Protein AF-A0A4R3A194-F1 (afdb_monomer_lite)

Structure (mmCIF, N/CA/C/O backbone):
data_AF-A0A4R3A194-F1
#
_entry.id   AF-A0A4R3A194-F1
#
loop_
_atom_site.group_PDB
_atom_site.id
_atom_site.type_symbol
_atom_site.label_atom_id
_atom_site.label_alt_id
_atom_site.label_comp_id
_atom_site.label_asym_id
_atom_site.label_entity_id
_atom_site.label_seq_id
_atom_site.pdbx_PDB_ins_code
_atom_site.Cartn_x
_atom_site.Cartn_y
_atom_site.Cartn_z
_atom_site.occupancy
_atom_site.B_iso_or_equiv
_atom_site.auth_seq_id
_atom_site.auth_comp_id
_atom_site.auth_asym_id
_atom_site.auth_atom_id
_atom_site.pdbx_PDB_model_num
ATOM 1 N N . MET A 1 1 ? -9.918 -49.617 -25.015 1.00 52.97 1 MET A N 1
ATOM 2 C CA . MET A 1 1 ? -9.726 -48.957 -23.703 1.00 52.97 1 MET A CA 1
ATOM 3 C C . MET A 1 1 ? -11.042 -48.929 -22.915 1.00 52.97 1 MET A C 1
ATOM 5 O O . MET A 1 1 ? -11.678 -47.896 -22.795 1.00 52.97 1 MET A O 1
ATOM 9 N N . LYS A 1 2 ? -11.486 -50.095 -22.425 1.00 51.69 2 LYS A N 1
ATOM 10 C CA . LYS A 1 2 ? -12.758 -50.316 -21.700 1.00 51.69 2 LYS A CA 1
ATOM 11 C C . LYS A 1 2 ? -12.489 -51.007 -20.350 1.00 51.69 2 LYS A C 1
ATOM 13 O O . LYS A 1 2 ? -13.108 -52.011 -20.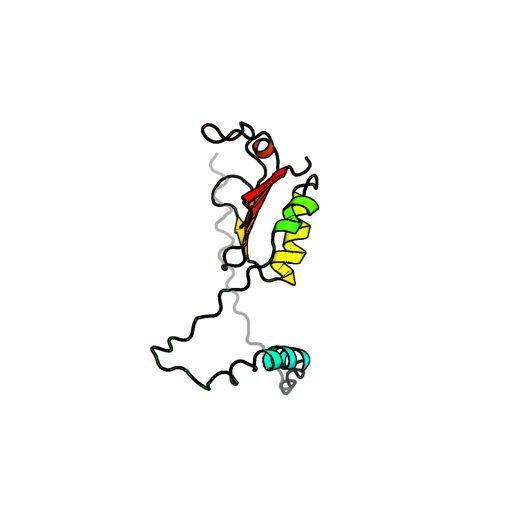031 1.00 51.69 2 LYS A O 1
ATOM 18 N N . PHE A 1 3 ? -11.501 -50.522 -19.595 1.00 46.91 3 PHE A N 1
ATOM 19 C CA . PHE A 1 3 ? -11.011 -51.223 -18.395 1.00 46.91 3 PHE A CA 1
ATOM 20 C C . PHE A 1 3 ? -10.661 -50.324 -17.197 1.00 46.91 3 PHE A C 1
ATOM 22 O O . PHE A 1 3 ? -10.047 -50.798 -16.252 1.00 46.91 3 PHE A O 1
ATOM 29 N N . LEU A 1 4 ? -11.093 -49.057 -17.175 1.00 52.41 4 LEU A N 1
ATOM 30 C CA . LEU A 1 4 ? -10.766 -48.130 -16.074 1.00 52.41 4 LEU A CA 1
ATOM 31 C C . LEU A 1 4 ? -11.973 -47.462 -15.397 1.00 52.41 4 LEU A C 1
ATOM 33 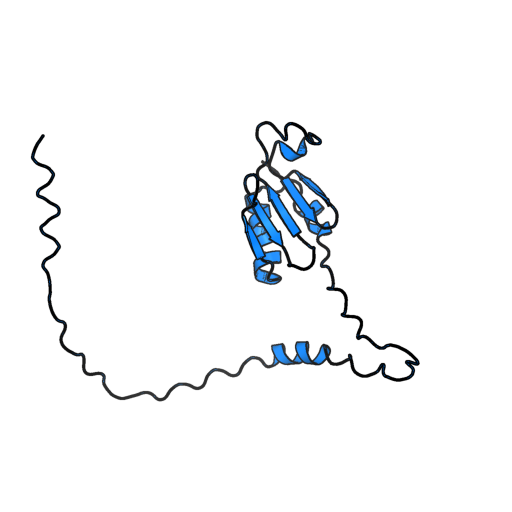O O . LEU A 1 4 ? -11.802 -46.546 -14.607 1.00 52.41 4 LEU A O 1
ATOM 37 N N . ILE A 1 5 ? -13.193 -47.945 -15.654 1.00 53.94 5 ILE A N 1
ATOM 38 C CA . ILE A 1 5 ? -14.423 -47.422 -15.019 1.00 53.94 5 ILE A CA 1
ATOM 39 C C . ILE A 1 5 ? -14.898 -48.319 -13.850 1.00 53.94 5 ILE A C 1
ATOM 41 O O . ILE A 1 5 ? -15.768 -47.940 -13.079 1.00 53.94 5 ILE A O 1
ATOM 45 N N . LYS A 1 6 ? -14.280 -49.489 -13.628 1.00 49.28 6 LYS A N 1
ATOM 46 C CA . LYS A 1 6 ? -14.716 -50.478 -12.616 1.00 49.28 6 LYS A CA 1
ATOM 47 C C . LYS A 1 6 ? -14.026 -50.385 -11.242 1.00 49.28 6 LYS A C 1
ATOM 49 O O . LYS A 1 6 ? -14.144 -51.320 -10.453 1.00 49.28 6 LYS A O 1
ATOM 54 N N . LEU A 1 7 ? -13.321 -49.290 -10.936 1.00 49.41 7 LEU A N 1
ATOM 55 C CA . LEU A 1 7 ? -12.626 -49.127 -9.645 1.00 49.41 7 LEU A CA 1
ATOM 56 C C . LEU A 1 7 ? -13.297 -48.133 -8.677 1.00 49.41 7 LEU A C 1
ATOM 58 O O . LEU A 1 7 ? -12.994 -48.169 -7.489 1.00 49.41 7 LEU A O 1
ATOM 62 N N . LEU A 1 8 ? -14.241 -47.296 -9.127 1.00 46.84 8 LEU A N 1
ATOM 63 C CA . LEU A 1 8 ? -14.859 -46.272 -8.265 1.00 46.84 8 LEU A CA 1
ATOM 64 C C . LEU A 1 8 ? -16.140 -46.710 -7.524 1.00 46.84 8 LEU A C 1
ATOM 66 O O . LEU A 1 8 ? -16.572 -46.018 -6.610 1.00 46.84 8 LEU A O 1
ATOM 70 N N . GLU A 1 9 ? -16.724 -47.873 -7.831 1.00 46.44 9 GLU A N 1
ATOM 71 C CA . GLU A 1 9 ? -17.991 -48.325 -7.213 1.00 46.44 9 GLU A CA 1
ATOM 72 C C . GLU A 1 9 ? -17.830 -49.180 -5.936 1.00 46.44 9 GLU A C 1
ATOM 74 O O . GLU A 1 9 ? -18.821 -49.627 -5.358 1.00 46.44 9 GLU A O 1
ATOM 79 N N . LYS A 1 10 ? -16.604 -49.415 -5.446 1.00 46.41 10 LYS A N 1
ATOM 80 C CA . LYS A 1 10 ? -16.350 -50.310 -4.294 1.00 46.41 10 LYS A CA 1
ATOM 81 C C . LYS A 1 10 ? -16.089 -49.632 -2.943 1.00 46.41 10 LYS A C 1
ATOM 83 O O . LYS A 1 10 ? -15.838 -50.339 -1.974 1.00 46.41 10 LYS A O 1
ATOM 88 N N . LEU A 1 11 ? -16.209 -48.307 -2.827 1.00 46.28 11 LEU A N 1
ATOM 89 C CA . LEU A 1 11 ? -15.966 -47.588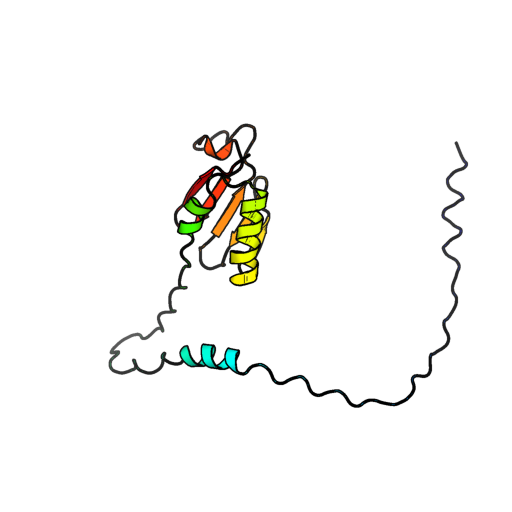 -1.558 1.00 46.28 11 LEU A CA 1
ATOM 90 C C . LEU A 1 11 ? -17.206 -46.891 -0.966 1.00 46.28 11 LEU A C 1
ATOM 92 O O . LEU A 1 11 ? -17.090 -46.099 -0.040 1.00 46.28 11 LEU A O 1
ATOM 96 N N . LEU A 1 12 ? -18.406 -47.230 -1.450 1.00 50.12 12 LEU A N 1
ATOM 97 C CA . LEU A 1 12 ? -19.692 -46.700 -0.963 1.00 50.12 12 LEU A CA 1
ATOM 98 C C . LEU A 1 12 ? -20.471 -47.675 -0.057 1.00 50.12 12 LEU A C 1
ATOM 100 O O . LEU A 1 12 ? -21.664 -47.495 0.174 1.00 50.12 12 LEU A O 1
ATOM 104 N N . LYS A 1 13 ? -19.821 -48.714 0.484 1.00 51.16 13 LYS A N 1
ATOM 105 C CA . LYS A 1 13 ? -20.459 -49.683 1.392 1.00 51.16 13 LYS A CA 1
ATOM 106 C C . LYS A 1 13 ? -19.570 -50.020 2.587 1.00 51.16 13 LYS A C 1
ATOM 108 O O . LYS A 1 13 ? -18.984 -51.093 2.656 1.00 51.16 13 LYS A O 1
ATOM 113 N N . SER A 1 14 ? -19.523 -49.113 3.555 1.00 41.38 14 SER A N 1
ATOM 114 C CA . SER A 1 14 ? -19.157 -49.444 4.937 1.00 41.38 14 SER A CA 1
ATOM 115 C C . SER A 1 14 ? -19.967 -48.582 5.902 1.00 41.38 14 SER A C 1
ATOM 117 O O . SER A 1 14 ? -19.472 -47.647 6.530 1.00 41.38 14 SER A O 1
ATOM 119 N N . SER A 1 15 ? -21.257 -48.899 5.984 1.00 43.50 15 SER A N 1
ATOM 120 C CA . SER A 1 15 ? -22.090 -48.584 7.137 1.00 43.50 15 SER A CA 1
ATOM 121 C C . SER A 1 15 ? -21.639 -49.465 8.302 1.00 43.50 15 SER A C 1
ATOM 123 O O . SER A 1 15 ? -21.891 -50.665 8.303 1.00 43.50 15 SER A O 1
ATOM 125 N N . THR A 1 16 ? -20.991 -48.877 9.303 1.00 48.97 16 THR A N 1
ATOM 126 C CA . THR A 1 16 ? -20.842 -49.495 10.627 1.00 48.97 16 THR A CA 1
ATOM 127 C C . THR A 1 16 ? -21.232 -48.475 11.680 1.00 48.97 16 THR A C 1
ATOM 129 O O . THR A 1 16 ? -20.535 -47.484 11.905 1.00 48.97 16 THR A O 1
ATOM 132 N N . ALA A 1 17 ? -22.394 -48.725 12.281 1.00 43.62 17 ALA A N 1
ATOM 133 C CA . ALA A 1 17 ? -22.911 -48.032 13.444 1.00 43.62 17 ALA A CA 1
ATOM 134 C C . ALA A 1 17 ? -21.880 -48.066 14.583 1.00 43.62 17 ALA A C 1
ATOM 136 O O . ALA A 1 17 ? -21.335 -49.122 14.907 1.00 43.62 17 ALA A O 1
ATOM 137 N N . ARG A 1 18 ? -21.609 -46.906 15.187 1.00 46.00 18 ARG A N 1
ATOM 138 C CA . ARG A 1 18 ? -20.793 -46.804 16.402 1.00 46.00 18 ARG A CA 1
ATOM 139 C C . ARG A 1 18 ? -21.703 -46.944 17.630 1.00 46.00 18 ARG A C 1
ATOM 141 O O . ARG A 1 18 ? -22.747 -46.292 17.659 1.00 46.00 18 ARG A O 1
ATOM 148 N N . PRO A 1 19 ? -21.337 -47.756 18.636 1.00 48.84 19 PRO A N 1
ATOM 149 C CA . PRO A 1 19 ? -22.088 -47.843 19.884 1.00 48.84 19 PRO A CA 1
ATOM 150 C C . PRO A 1 19 ? -21.954 -46.552 20.718 1.00 48.84 19 PRO A C 1
ATOM 152 O O . PRO A 1 19 ? -20.963 -45.828 20.576 1.00 48.84 19 PRO A O 1
ATOM 155 N N . PRO A 1 20 ? -22.927 -46.250 21.600 1.00 45.41 20 PRO A N 1
ATOM 156 C CA . PRO A 1 20 ? -22.902 -45.052 22.432 1.00 45.41 20 PRO A CA 1
ATOM 157 C C . PRO A 1 20 ? -21.837 -45.157 23.533 1.00 45.41 20 PRO A C 1
ATOM 159 O O . PRO A 1 20 ? -21.832 -46.090 24.337 1.00 45.41 20 PRO A O 1
ATOM 162 N N . VAL A 1 21 ? -20.946 -44.166 23.593 1.00 45.62 21 VAL A N 1
ATOM 163 C CA . VAL A 1 21 ? -19.963 -44.009 24.672 1.00 45.62 21 VAL A CA 1
ATOM 164 C C . VAL A 1 21 ? -20.666 -43.421 25.899 1.00 45.62 21 VAL A C 1
ATOM 166 O O . VAL A 1 21 ? -21.169 -42.301 25.855 1.00 45.62 21 VAL A O 1
ATOM 169 N N . LYS A 1 22 ? -20.689 -44.174 27.004 1.00 40.28 22 LYS A N 1
ATOM 170 C CA . LYS A 1 22 ? -21.056 -43.671 28.336 1.00 40.28 22 LYS A CA 1
ATOM 171 C C . LYS A 1 22 ? -19.946 -42.741 28.840 1.00 40.28 22 LYS A C 1
ATOM 173 O O . LYS A 1 22 ? -18.823 -43.191 29.046 1.00 40.28 22 LYS A O 1
ATOM 178 N N . THR A 1 23 ? -20.250 -41.465 29.056 1.00 48.69 23 THR A N 1
ATOM 179 C CA . THR A 1 23 ? -19.342 -40.504 29.701 1.00 48.69 23 THR A CA 1
ATOM 180 C C . THR A 1 23 ? -19.435 -40.594 31.233 1.00 48.69 23 THR A C 1
ATOM 182 O O . THR A 1 23 ? -20.551 -40.607 31.757 1.00 48.69 23 THR A O 1
ATOM 185 N N . PRO A 1 24 ? -18.308 -40.631 31.967 1.00 50.38 24 PRO A N 1
ATOM 186 C CA . PRO A 1 24 ? -18.288 -40.546 33.430 1.00 50.38 24 PRO A CA 1
ATOM 187 C C . PRO A 1 24 ? -18.621 -39.123 33.933 1.00 50.38 24 PRO A C 1
ATOM 189 O O . PRO A 1 24 ? -18.400 -38.151 33.204 1.00 50.38 24 PRO A O 1
ATOM 192 N N . PRO A 1 25 ? -19.133 -38.965 35.171 1.00 49.59 25 PRO A N 1
ATOM 193 C CA . PRO A 1 25 ? -19.452 -37.662 35.739 1.00 49.59 25 PRO A CA 1
ATOM 194 C C . PRO A 1 25 ? -18.198 -37.018 36.347 1.00 49.59 25 PRO A C 1
ATOM 196 O O . PRO A 1 25 ? -17.497 -37.648 37.135 1.00 49.59 25 PRO A O 1
ATOM 199 N N . GLY A 1 26 ? -17.944 -35.743 36.038 1.00 38.28 26 GLY A N 1
ATOM 200 C CA . GLY A 1 26 ? -17.069 -34.914 36.874 1.00 38.28 26 GLY A CA 1
ATOM 201 C C . GLY A 1 26 ? -16.159 -33.928 36.146 1.00 38.28 26 GLY A C 1
ATOM 202 O O . GLY A 1 26 ? -15.038 -34.264 35.780 1.00 38.28 26 GLY A O 1
ATOM 203 N N . LYS A 1 27 ? -16.599 -32.668 36.068 1.00 43.88 27 LYS A N 1
ATOM 204 C CA . LYS A 1 27 ? -15.889 -31.503 36.634 1.00 43.88 27 LYS A CA 1
ATOM 205 C C . LYS A 1 27 ? -16.768 -30.250 36.483 1.00 43.88 27 LYS A C 1
ATOM 207 O O . LYS A 1 27 ? -17.307 -30.039 35.398 1.00 43.88 27 LYS A O 1
ATOM 212 N N . PRO A 1 28 ? -16.944 -29.428 37.533 1.00 52.88 28 PRO A N 1
ATOM 213 C CA . PRO A 1 28 ? -17.645 -28.155 37.405 1.00 52.88 28 PRO A CA 1
ATOM 214 C C . PRO A 1 28 ? -16.859 -27.203 36.485 1.00 52.88 28 PRO A C 1
ATOM 216 O O . PRO A 1 28 ? -15.627 -27.287 36.434 1.00 52.88 28 PRO A O 1
ATOM 219 N N . PRO A 1 29 ? -17.539 -26.309 35.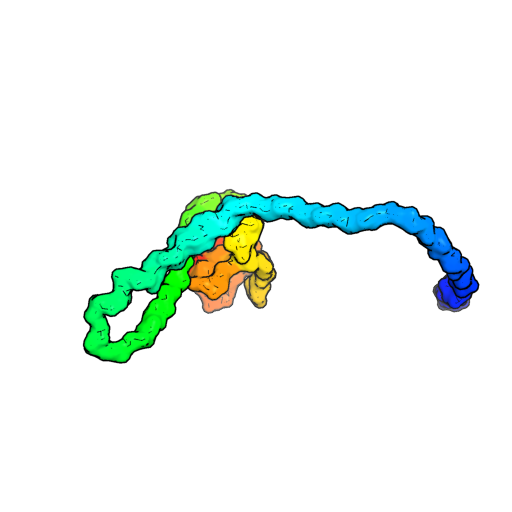746 1.00 46.28 29 PRO A N 1
ATOM 220 C CA . PRO A 1 29 ? -16.876 -25.379 34.845 1.00 46.28 29 PRO A CA 1
ATOM 221 C C . PRO A 1 29 ? -15.979 -24.421 35.636 1.00 46.28 29 PRO A C 1
ATOM 223 O O . PRO A 1 29 ? -16.419 -23.756 36.574 1.00 46.28 29 PRO A O 1
ATOM 226 N N . ALA A 1 30 ? -14.707 -24.367 35.239 1.00 46.78 30 ALA A N 1
ATOM 227 C CA . ALA A 1 30 ? -13.765 -23.359 35.690 1.00 46.78 30 ALA A CA 1
ATOM 228 C C . ALA A 1 30 ? -14.309 -21.966 35.344 1.00 46.78 30 ALA A C 1
ATOM 230 O O . ALA A 1 30 ? -14.726 -21.711 34.213 1.00 46.78 30 ALA A O 1
ATOM 231 N N . GLN A 1 31 ? -14.314 -21.079 36.338 1.00 55.31 31 GLN A N 1
ATOM 232 C CA . GLN A 1 31 ? -14.637 -19.669 36.158 1.00 55.31 31 GLN A CA 1
ATOM 233 C C . GLN A 1 31 ? -13.719 -19.062 35.080 1.00 55.31 31 GLN A C 1
ATOM 235 O O . GLN A 1 31 ? -12.526 -19.383 35.051 1.00 55.31 31 GLN A O 1
ATOM 240 N N . PRO A 1 32 ? -14.234 -18.197 34.190 1.00 51.31 32 PRO A N 1
ATOM 241 C CA . PRO A 1 32 ? -13.391 -17.502 33.229 1.00 51.31 32 PRO A CA 1
ATOM 242 C C . PRO A 1 32 ? -12.385 -16.611 33.977 1.00 51.31 32 PRO A C 1
ATOM 244 O O . PRO A 1 32 ? -12.767 -15.949 34.947 1.00 51.31 32 PRO A O 1
ATOM 247 N N . PRO A 1 33 ? -11.108 -16.569 33.554 1.00 47.16 33 PRO A N 1
ATOM 248 C CA . PRO A 1 33 ? -10.121 -15.700 34.175 1.00 47.16 33 PRO A CA 1
ATOM 249 C C . PRO A 1 33 ? -10.569 -14.241 34.052 1.00 47.16 33 PRO A C 1
ATOM 251 O O . PRO A 1 33 ? -11.016 -13.794 32.991 1.00 47.16 33 PRO A O 1
ATOM 254 N N . ALA A 1 34 ? -10.464 -13.514 35.164 1.00 52.94 34 ALA A N 1
ATOM 255 C CA . ALA A 1 34 ? -10.758 -12.094 35.244 1.00 52.94 34 ALA A CA 1
ATOM 256 C C . ALA A 1 34 ? -10.021 -11.343 34.124 1.00 52.94 34 ALA A C 1
ATOM 258 O O . ALA A 1 34 ? -8.795 -11.397 34.017 1.00 52.94 34 ALA A O 1
ATOM 259 N N . LYS A 1 35 ? -10.790 -10.654 33.272 1.00 52.31 35 LYS A N 1
ATOM 260 C CA . LYS A 1 35 ? -10.269 -9.734 32.254 1.00 52.31 35 LYS A CA 1
ATOM 261 C C . LYS A 1 35 ? -9.258 -8.770 32.897 1.00 52.31 35 LYS A C 1
ATOM 263 O O . LYS A 1 35 ? -9.577 -8.198 33.942 1.00 52.31 35 LYS A O 1
ATOM 268 N N . PRO A 1 36 ? -8.097 -8.507 32.269 1.00 43.12 36 PRO A N 1
ATOM 269 C CA . PRO A 1 36 ? -7.198 -7.453 32.721 1.00 43.12 36 PRO A CA 1
ATOM 270 C C . PRO A 1 36 ? -7.935 -6.107 32.698 1.00 43.12 36 PRO A C 1
ATOM 272 O O . PRO A 1 36 ? -8.358 -5.633 31.642 1.00 43.12 36 PRO A O 1
ATOM 275 N N . GLN A 1 37 ? -8.079 -5.479 33.867 1.00 52.16 37 GLN A N 1
ATOM 276 C CA . GLN A 1 37 ? -8.763 -4.191 34.078 1.00 52.16 37 GLN A CA 1
ATOM 277 C C . GLN A 1 37 ? -8.145 -3.012 33.294 1.00 52.16 37 GLN A C 1
ATOM 279 O O . GLN A 1 37 ? -8.701 -1.916 33.269 1.00 52.16 37 GLN A O 1
ATOM 284 N N . GLN A 1 38 ? -7.028 -3.224 32.593 1.00 52.78 38 GLN A N 1
ATOM 285 C CA . GLN A 1 38 ? -6.334 -2.195 31.818 1.00 52.78 38 GLN A CA 1
ATOM 286 C C . GLN A 1 38 ? -7.058 -1.788 30.523 1.00 52.78 38 GLN A C 1
ATOM 288 O O . GLN A 1 38 ? -6.837 -0.683 30.032 1.00 52.78 38 GLN A O 1
ATOM 293 N N . ALA A 1 39 ? -7.956 -2.622 29.982 1.00 45.03 39 ALA A N 1
ATOM 294 C CA . ALA A 1 39 ? -8.754 -2.244 28.809 1.00 45.03 39 ALA A CA 1
ATOM 295 C C . ALA A 1 39 ? -9.896 -1.264 29.149 1.00 45.03 39 ALA A C 1
ATOM 297 O O . ALA A 1 39 ? -10.323 -0.504 28.282 1.00 45.03 39 ALA A O 1
ATOM 298 N N . GLN A 1 40 ? -10.361 -1.243 30.404 1.00 44.19 40 GLN A N 1
ATOM 299 C CA . GLN A 1 40 ? -11.470 -0.382 30.827 1.00 44.19 40 GLN A CA 1
ATOM 300 C C . GLN A 1 40 ? -11.004 1.065 31.062 1.00 44.19 40 GLN A C 1
ATOM 302 O O . GLN A 1 40 ? -11.649 2.005 30.610 1.00 44.19 40 GLN A O 1
ATOM 307 N N . GLN A 1 41 ? -9.805 1.253 31.624 1.00 46.47 41 GLN A N 1
ATOM 308 C CA . GLN A 1 41 ? -9.275 2.587 31.941 1.00 46.47 41 GLN A CA 1
ATOM 309 C C . GLN A 1 41 ? -8.965 3.450 30.700 1.00 46.47 41 GLN A C 1
ATOM 311 O O . GLN A 1 41 ? -8.921 4.676 30.797 1.00 46.47 41 GLN A O 1
ATOM 316 N N . LYS A 1 42 ? -8.783 2.844 29.514 1.00 44.94 42 LYS A N 1
ATOM 317 C CA . LYS A 1 42 ? -8.673 3.594 28.246 1.00 44.94 42 LYS A CA 1
ATOM 318 C C . LYS A 1 42 ? -10.026 3.982 27.643 1.00 44.94 42 LYS A C 1
ATOM 320 O O . LYS A 1 42 ? -10.061 4.926 26.858 1.00 44.94 42 LYS A O 1
ATOM 325 N N . ALA A 1 43 ? -11.115 3.305 28.009 1.00 44.50 43 ALA A N 1
ATOM 326 C CA . ALA A 1 43 ? -12.467 3.730 27.644 1.00 44.50 43 ALA A CA 1
ATOM 327 C C . ALA A 1 43 ? -12.940 4.890 28.536 1.00 44.50 43 ALA A C 1
ATOM 329 O O . ALA A 1 43 ? -13.579 5.818 28.047 1.00 44.50 43 ALA A O 1
ATOM 330 N N . ASP A 1 44 ? -12.537 4.911 29.809 1.00 44.78 44 ASP A N 1
ATOM 331 C CA . ASP A 1 44 ? -12.948 5.963 30.751 1.00 44.78 44 ASP A CA 1
ATOM 332 C C . ASP A 1 44 ? -12.305 7.335 30.445 1.00 44.78 44 ASP A C 1
ATOM 334 O O . ASP A 1 44 ? -12.873 8.377 30.768 1.00 44.78 44 ASP A O 1
ATOM 338 N N . GLN A 1 45 ? -11.182 7.379 29.713 1.00 48.31 45 GLN A N 1
ATOM 339 C CA . GLN A 1 45 ? -10.633 8.639 29.177 1.00 48.31 45 GLN A CA 1
ATOM 340 C C . GLN A 1 45 ? -11.412 9.196 27.967 1.00 48.31 45 GLN A C 1
ATOM 342 O O . GLN A 1 45 ? -11.163 10.327 27.553 1.00 48.31 45 GLN A O 1
ATOM 347 N N . GLN A 1 46 ? -12.390 8.464 27.416 1.00 46.66 46 GLN A N 1
ATOM 348 C CA . GLN A 1 46 ? -13.352 9.014 26.445 1.00 46.66 46 GLN A CA 1
ATOM 349 C C . GLN A 1 46 ? -14.551 9.715 27.114 1.00 46.66 46 GLN A C 1
ATOM 351 O O . GLN A 1 46 ? -15.460 10.176 26.424 1.00 46.66 46 GLN A O 1
ATOM 356 N N . GLY A 1 47 ? -14.543 9.859 28.442 1.00 43.78 47 GLY A N 1
ATOM 357 C CA . GLY A 1 47 ? -15.618 10.460 29.231 1.00 43.78 47 GLY A CA 1
ATOM 358 C C . GLY A 1 47 ? -15.589 11.983 29.398 1.00 43.78 47 GLY A C 1
ATOM 359 O O . GLY A 1 47 ? -16.234 12.473 30.312 1.00 43.78 47 GLY A O 1
ATOM 360 N N . ASN A 1 48 ? -14.894 12.759 28.559 1.00 43.84 48 ASN A N 1
ATOM 361 C CA . ASN A 1 48 ? -14.899 14.235 28.649 1.00 43.84 48 ASN A CA 1
ATOM 362 C C . ASN A 1 48 ? -15.802 14.923 27.606 1.00 43.84 48 ASN A C 1
ATOM 364 O O . ASN A 1 48 ? -15.552 16.048 27.185 1.00 43.84 48 ASN A O 1
ATOM 368 N N . ALA A 1 49 ? -16.895 14.273 27.200 1.00 48.00 49 ALA A N 1
ATOM 369 C CA . ALA A 1 49 ? -17.916 14.868 26.328 1.00 48.00 49 ALA A CA 1
ATOM 370 C C . ALA A 1 49 ? -19.060 15.571 27.097 1.00 48.00 49 ALA A C 1
ATOM 372 O O . ALA A 1 49 ? -20.132 15.785 26.535 1.00 48.00 49 ALA A O 1
ATOM 373 N N . SER A 1 50 ? -18.866 15.910 28.380 1.00 51.41 50 SER A N 1
ATOM 374 C CA . SER A 1 50 ? -19.951 16.396 29.252 1.00 51.41 50 SER A CA 1
ATOM 375 C C . SER A 1 50 ? -19.825 17.844 29.746 1.00 51.41 50 SER A C 1
ATOM 377 O O . SER A 1 50 ? -20.777 18.326 30.351 1.00 51.41 50 SER A O 1
ATOM 379 N N . GLN A 1 51 ? -18.729 18.570 29.504 1.00 49.25 51 GLN A N 1
ATOM 380 C CA . GLN A 1 51 ? -18.541 19.912 30.095 1.00 49.25 51 GLN A CA 1
ATOM 381 C C . GLN A 1 51 ? -18.588 21.079 29.103 1.00 49.25 51 GLN A C 1
ATOM 383 O O . GLN A 1 51 ? -17.990 22.123 29.327 1.00 49.25 51 GLN A O 1
ATOM 388 N N . GLN A 1 52 ? -19.347 20.948 28.018 1.00 49.00 52 GLN A N 1
ATOM 389 C CA . GLN A 1 52 ? -19.637 22.101 27.165 1.00 49.00 52 GLN A CA 1
ATOM 390 C C . GLN A 1 52 ? -21.134 22.164 26.870 1.00 49.00 52 GLN A C 1
ATOM 392 O O . GLN A 1 52 ? -21.591 21.930 25.753 1.00 49.00 52 GLN A O 1
ATOM 397 N N . ARG A 1 53 ? -21.914 22.412 27.926 1.00 50.78 53 ARG A N 1
ATOM 398 C CA . ARG A 1 53 ? -23.356 22.681 27.849 1.00 50.78 53 ARG A CA 1
ATOM 399 C C . ARG A 1 53 ? -23.730 24.051 28.408 1.00 50.78 53 ARG A C 1
ATOM 401 O O . ARG A 1 53 ? -24.866 24.235 28.803 1.00 50.78 53 ARG A O 1
ATOM 408 N N . ASP A 1 54 ? -22.833 25.024 28.358 1.00 52.47 54 ASP A N 1
ATOM 409 C CA . ASP A 1 54 ? -23.183 26.387 28.746 1.00 52.47 54 ASP A CA 1
ATOM 410 C C . ASP A 1 54 ? -23.060 27.293 27.518 1.00 52.47 54 ASP A C 1
ATOM 412 O O . ASP A 1 54 ? -21.975 27.488 26.977 1.00 52.47 54 ASP A O 1
ATOM 416 N N . ASN A 1 55 ? -24.207 27.806 27.064 1.00 54.41 55 ASN A N 1
ATOM 417 C CA . ASN A 1 55 ? -24.430 28.717 25.931 1.00 54.41 55 ASN A CA 1
ATOM 418 C C . ASN A 1 55 ? -24.466 28.119 24.519 1.00 54.41 55 ASN A C 1
ATOM 420 O O . ASN A 1 55 ? -23.571 28.323 23.700 1.00 54.41 55 ASN A O 1
ATOM 424 N N . CYS A 1 56 ? -25.601 27.519 24.159 1.00 51.78 56 CYS A N 1
ATOM 425 C CA . CYS A 1 56 ? -26.023 27.477 22.760 1.00 51.78 56 CYS A CA 1
ATOM 426 C C . CYS A 1 56 ? -27.427 28.073 22.602 1.00 51.78 56 CYS A C 1
ATOM 428 O O . CYS A 1 56 ? -28.422 27.462 22.977 1.00 51.78 56 CYS A O 1
ATOM 430 N N . ASN A 1 57 ? -27.490 29.268 22.013 1.00 52.34 57 ASN A N 1
ATOM 431 C CA . ASN A 1 57 ? -28.711 29.911 21.536 1.00 52.34 57 ASN A CA 1
ATOM 432 C C . ASN A 1 57 ? -28.873 29.566 20.037 1.00 52.34 57 ASN A C 1
ATOM 434 O O . ASN A 1 57 ? -28.428 30.323 19.176 1.00 52.34 57 ASN A O 1
ATOM 438 N N . GLY A 1 58 ? -29.368 28.362 19.712 1.00 66.69 58 GLY A N 1
ATOM 439 C CA . GLY A 1 58 ? -29.538 27.892 18.324 1.00 66.69 58 GLY A CA 1
ATOM 440 C C . GLY A 1 58 ? -29.557 26.364 18.134 1.00 66.69 58 GLY A C 1
ATOM 441 O O . GLY A 1 58 ? -29.472 25.607 19.095 1.00 66.69 58 GLY A O 1
ATOM 442 N N . ASN A 1 59 ? -29.678 25.909 16.876 1.00 58.47 59 ASN A N 1
ATOM 443 C CA . ASN A 1 59 ? -29.868 24.502 16.478 1.00 58.47 59 ASN A CA 1
ATOM 444 C C . ASN A 1 59 ? -28.643 23.611 16.802 1.00 58.47 59 ASN A C 1
ATOM 446 O O . ASN A 1 59 ? -27.720 23.462 15.997 1.00 58.47 59 ASN A O 1
ATOM 450 N N . CYS A 1 60 ? -28.637 23.013 17.995 1.00 57.81 60 CYS A N 1
ATOM 451 C CA . CYS A 1 60 ? -27.602 22.107 18.496 1.00 57.81 60 CYS A CA 1
ATOM 452 C C . CYS A 1 60 ? -27.720 20.695 17.910 1.00 57.81 60 CYS A C 1
ATOM 454 O O . CYS A 1 60 ? -27.972 19.729 18.631 1.00 57.81 60 CYS A O 1
ATOM 456 N N . ALA A 1 61 ? -27.486 20.538 16.609 1.00 64.62 61 ALA A N 1
ATOM 457 C CA . ALA A 1 61 ? -27.135 19.219 16.102 1.00 64.62 61 ALA A CA 1
ATOM 458 C C . ALA A 1 61 ? -25.735 18.857 16.644 1.00 64.62 61 ALA A C 1
ATOM 460 O O . ALA A 1 61 ? -24.792 19.627 16.422 1.00 64.62 61 ALA A O 1
ATOM 461 N N . PRO A 1 62 ? -25.552 17.721 17.346 1.00 60.22 62 PRO A N 1
ATOM 462 C CA . PRO A 1 62 ? -24.227 17.287 17.764 1.00 60.22 62 PRO A CA 1
ATOM 463 C C . PRO A 1 62 ? -23.361 17.120 16.513 1.00 60.22 62 PRO A C 1
ATOM 465 O O . PRO A 1 62 ? -23.609 16.250 15.673 1.00 60.22 62 PRO A O 1
ATOM 468 N N . LYS A 1 63 ? -22.351 17.984 16.357 1.00 60.25 63 LYS A N 1
ATOM 469 C CA . LYS A 1 63 ? -21.348 17.845 15.299 1.00 60.25 63 LYS A CA 1
ATOM 470 C C . LYS A 1 63 ? -20.650 16.511 15.537 1.00 60.25 63 LYS A C 1
ATOM 472 O O . LYS A 1 63 ? -19.855 16.400 16.466 1.00 60.25 63 LYS A O 1
ATOM 477 N N . LYS A 1 64 ? -20.967 15.493 14.726 1.00 57.34 64 LYS A N 1
ATOM 478 C CA . LYS A 1 64 ? -20.260 14.207 14.771 1.00 57.34 64 LYS A CA 1
ATOM 479 C C . LYS A 1 64 ? -18.758 14.508 14.693 1.00 57.34 64 LYS A C 1
ATOM 481 O O . LYS A 1 64 ? -18.352 15.187 13.741 1.00 57.34 64 LYS A O 1
ATOM 486 N N . PRO A 1 65 ? -17.941 14.068 15.665 1.00 56.66 65 PRO A N 1
ATOM 487 C CA . PRO A 1 65 ? -16.505 14.265 15.583 1.00 56.66 65 PRO A CA 1
ATOM 488 C C . PRO A 1 65 ? -16.020 13.650 14.269 1.00 56.66 65 PRO A C 1
ATOM 490 O O . PRO A 1 65 ? -16.325 12.496 13.959 1.00 56.66 65 PRO A O 1
ATOM 493 N N . LYS A 1 66 ? -15.328 14.452 13.451 1.00 57.56 66 LYS A N 1
ATOM 494 C CA . LYS A 1 66 ? -14.724 13.959 12.210 1.00 57.56 66 LYS A CA 1
ATOM 495 C C . LYS A 1 66 ? -13.794 12.798 12.585 1.00 57.56 66 LYS A C 1
ATOM 497 O O . LYS A 1 66 ? -13.034 12.955 13.543 1.00 57.56 66 LYS A O 1
ATOM 502 N N . PRO A 1 67 ? -13.831 11.658 11.872 1.00 55.75 67 PRO A N 1
ATOM 503 C CA . PRO A 1 67 ? -12.911 10.561 12.137 1.00 55.75 67 PRO A CA 1
ATOM 504 C C . PRO A 1 67 ? -11.477 11.098 12.127 1.00 55.75 67 PRO A C 1
ATOM 506 O O . PRO A 1 67 ? -11.076 11.747 11.159 1.00 55.75 67 PRO A O 1
ATOM 509 N N . GLN A 1 68 ? -10.723 10.873 13.206 1.00 57.50 68 GLN A N 1
ATOM 510 C CA . GLN A 1 68 ? -9.301 11.201 13.227 1.00 57.50 68 GLN A CA 1
ATOM 511 C C . GLN A 1 68 ? -8.620 10.354 12.146 1.00 57.50 68 GLN A C 1
ATOM 513 O O . GLN A 1 68 ? -8.569 9.128 12.250 1.00 57.50 68 GLN A O 1
ATOM 518 N N . LYS A 1 69 ? -8.180 11.007 11.066 1.00 63.69 69 LYS A N 1
ATOM 519 C CA . LYS A 1 69 ? -7.436 10.364 9.981 1.00 63.69 69 LYS A CA 1
ATOM 520 C C . LYS A 1 69 ? -6.050 10.020 10.508 1.00 63.69 69 LYS A C 1
ATOM 522 O O . LYS A 1 69 ? -5.364 10.901 11.023 1.00 63.69 69 LYS A O 1
ATOM 527 N N . ARG A 1 70 ? -5.646 8.755 10.394 1.00 69.56 70 ARG A N 1
ATOM 528 C CA . ARG A 1 70 ? -4.268 8.356 10.698 1.00 69.56 70 ARG A CA 1
ATOM 529 C C . ARG A 1 70 ? -3.351 8.929 9.620 1.00 69.56 70 ARG A C 1
ATOM 531 O O . ARG A 1 70 ? -3.725 8.928 8.447 1.00 69.56 70 ARG A O 1
ATOM 538 N N . ASP A 1 71 ? -2.176 9.413 10.009 1.00 78.38 71 ASP A N 1
ATOM 539 C CA . ASP A 1 71 ? -1.191 9.865 9.031 1.00 78.38 71 ASP A CA 1
ATOM 540 C C . ASP A 1 71 ? -0.583 8.653 8.319 1.00 78.38 71 ASP A C 1
ATOM 542 O O . ASP A 1 71 ? 0.125 7.843 8.915 1.00 78.38 71 ASP A O 1
ATOM 546 N N . THR A 1 72 ? -0.915 8.497 7.041 1.00 82.88 72 THR A N 1
ATOM 547 C CA . THR A 1 72 ? -0.388 7.427 6.192 1.00 82.88 72 THR A CA 1
ATOM 548 C C . THR A 1 72 ? 0.872 7.850 5.447 1.00 82.88 72 THR A C 1
ATOM 550 O O . THR A 1 72 ? 1.539 6.998 4.864 1.00 82.88 72 THR A O 1
ATOM 553 N N . LYS A 1 73 ? 1.199 9.149 5.435 1.00 83.81 73 LYS A N 1
ATOM 554 C CA . LYS A 1 73 ? 2.319 9.712 4.675 1.00 83.81 73 LYS A CA 1
ATOM 555 C C . LYS A 1 73 ? 3.670 9.048 4.987 1.00 83.81 73 LYS A C 1
ATOM 557 O O . LYS A 1 73 ? 4.389 8.769 4.029 1.00 83.81 73 LYS A O 1
ATOM 562 N N . PRO A 1 74 ? 4.002 8.689 6.247 1.00 91.62 74 PRO A N 1
ATOM 563 C CA . PRO A 1 74 ? 5.288 8.063 6.560 1.00 91.62 74 PRO A CA 1
ATOM 564 C C . PRO A 1 74 ? 5.548 6.749 5.812 1.00 91.62 74 PRO A C 1
ATOM 566 O O . PRO A 1 74 ? 6.702 6.387 5.594 1.00 91.62 74 PRO A O 1
ATOM 569 N N . TYR A 1 75 ? 4.500 6.034 5.388 1.00 92.19 75 TYR A N 1
ATOM 570 C CA . TYR A 1 75 ? 4.662 4.776 4.659 1.00 92.19 75 TYR A CA 1
ATOM 571 C C . TYR A 1 75 ? 5.226 4.968 3.251 1.00 92.19 75 TYR A C 1
ATOM 573 O O . TYR A 1 75 ? 5.874 4.055 2.750 1.00 92.19 75 TYR A O 1
ATOM 581 N N . ALA A 1 76 ? 5.037 6.132 2.621 1.00 91.56 76 ALA A N 1
ATOM 582 C CA . ALA A 1 76 ? 5.630 6.395 1.313 1.00 91.56 76 ALA A CA 1
ATOM 583 C C . ALA A 1 76 ? 7.163 6.370 1.409 1.00 91.56 76 ALA A C 1
ATOM 585 O O . ALA A 1 76 ? 7.820 5.619 0.699 1.00 91.56 76 ALA A O 1
ATOM 586 N N . ASP A 1 77 ? 7.746 7.120 2.339 1.00 93.12 77 ASP A N 1
ATOM 587 C CA . ASP A 1 77 ? 9.205 7.183 2.454 1.00 93.12 77 ASP A CA 1
ATOM 588 C C . ASP A 1 77 ? 9.791 5.895 3.031 1.00 93.12 77 ASP A C 1
ATOM 590 O O . ASP A 1 77 ? 10.819 5.412 2.561 1.00 93.12 77 ASP A O 1
ATOM 594 N N . ARG A 1 78 ? 9.107 5.284 4.004 1.00 94.06 78 ARG A N 1
ATOM 595 C CA . ARG A 1 78 ? 9.620 4.092 4.687 1.00 94.06 78 ARG A CA 1
ATOM 596 C C . ARG A 1 78 ? 9.610 2.834 3.825 1.00 94.06 78 ARG A C 1
ATOM 598 O O . ARG A 1 78 ? 10.401 1.930 4.083 1.00 94.06 78 ARG A O 1
ATOM 605 N N . LEU A 1 79 ? 8.695 2.743 2.860 1.00 95.88 79 LEU A N 1
ATOM 606 C CA . LEU A 1 79 ? 8.568 1.575 1.985 1.00 95.88 79 LEU A CA 1
ATOM 607 C C . LEU A 1 79 ? 9.325 1.725 0.668 1.00 95.88 79 LEU A C 1
ATOM 609 O O . LEU A 1 79 ? 9.532 0.731 -0.021 1.00 95.88 79 LEU A O 1
ATOM 613 N N . ARG A 1 80 ? 9.761 2.938 0.319 1.00 94.75 80 ARG A N 1
ATOM 614 C CA . ARG A 1 80 ? 10.500 3.195 -0.917 1.00 94.75 80 ARG A CA 1
ATOM 615 C C . ARG A 1 80 ? 11.709 2.264 -1.036 1.00 94.75 80 ARG A C 1
ATOM 617 O O . ARG A 1 80 ? 12.532 2.189 -0.128 1.00 94.75 80 ARG A O 1
ATOM 624 N N . GLY A 1 81 ? 11.812 1.578 -2.173 1.00 94.19 81 GLY A N 1
ATOM 625 C CA . GLY A 1 81 ? 12.928 0.678 -2.479 1.00 94.19 81 GLY A CA 1
ATOM 626 C C . GLY A 1 81 ? 12.960 -0.634 -1.684 1.00 94.19 81 GLY A C 1
ATOM 627 O O . GLY A 1 81 ? 13.848 -1.447 -1.921 1.00 94.19 81 GLY A O 1
ATOM 628 N N . LYS A 1 82 ? 12.012 -0.880 -0.770 1.00 96.94 82 LYS A N 1
ATOM 629 C CA . LYS A 1 82 ? 11.860 -2.197 -0.132 1.00 96.94 82 LYS A CA 1
ATOM 630 C C . LYS A 1 82 ? 11.268 -3.190 -1.112 1.00 96.94 82 LYS A C 1
ATOM 632 O O . LYS A 1 82 ? 10.465 -2.795 -1.952 1.00 96.94 82 LYS A O 1
ATOM 637 N N . ARG A 1 83 ? 11.600 -4.472 -0.969 1.00 96.69 83 ARG A N 1
ATOM 638 C CA . ARG A 1 83 ? 10.967 -5.526 -1.777 1.00 96.69 83 ARG A CA 1
ATOM 639 C C . ARG A 1 83 ? 9.472 -5.601 -1.492 1.00 96.69 83 ARG A C 1
ATOM 641 O O . ARG A 1 83 ? 9.032 -5.260 -0.392 1.00 96.69 83 ARG A O 1
ATOM 648 N N . TYR A 1 84 ? 8.705 -6.083 -2.465 1.00 95.88 84 TYR A N 1
ATOM 649 C CA . TYR A 1 84 ? 7.250 -6.180 -2.356 1.00 95.88 84 TYR A CA 1
ATOM 650 C C . TYR A 1 84 ? 6.812 -6.954 -1.105 1.00 95.88 84 TYR A C 1
ATOM 652 O O . TYR A 1 84 ? 5.993 -6.464 -0.331 1.00 95.88 84 TYR A O 1
ATOM 660 N N . GLU A 1 85 ? 7.405 -8.122 -0.872 1.00 96.12 85 GLU A N 1
ATOM 661 C CA . GLU A 1 85 ? 7.076 -9.002 0.251 1.00 96.12 85 GLU A CA 1
ATOM 662 C C . GLU A 1 85 ? 7.454 -8.356 1.593 1.00 96.12 85 GLU A C 1
ATOM 664 O O . GLU A 1 85 ? 6.678 -8.395 2.540 1.00 96.12 85 GLU A O 1
ATOM 669 N N . GLU A 1 86 ? 8.593 -7.658 1.655 1.00 97.38 86 GLU A N 1
ATOM 670 C CA . GLU A 1 86 ? 8.998 -6.918 2.859 1.00 97.38 86 GLU A CA 1
ATOM 671 C C . GLU A 1 86 ? 8.025 -5.768 3.163 1.00 97.38 86 GLU A C 1
ATOM 673 O O . GLU A 1 86 ? 7.679 -5.515 4.320 1.00 97.38 86 GLU A O 1
ATOM 678 N N . ALA A 1 87 ? 7.568 -5.058 2.128 1.00 97.31 87 ALA A N 1
ATOM 679 C CA . ALA A 1 87 ? 6.569 -4.012 2.284 1.00 97.31 87 ALA A CA 1
ATOM 680 C C . ALA A 1 87 ? 5.223 -4.587 2.751 1.00 97.31 87 ALA A C 1
ATOM 682 O O . ALA A 1 87 ? 4.567 -3.982 3.598 1.00 97.31 87 ALA A O 1
ATOM 683 N N . GLU A 1 88 ? 4.825 -5.751 2.237 1.00 97.94 88 GLU A N 1
ATOM 684 C CA . GLU A 1 88 ? 3.605 -6.442 2.653 1.00 97.94 88 GLU A CA 1
ATOM 685 C C . GLU A 1 88 ? 3.674 -6.886 4.117 1.00 97.94 88 GLU A C 1
ATOM 687 O O . GLU A 1 88 ? 2.750 -6.590 4.873 1.00 97.94 88 GLU A O 1
ATOM 692 N N . ASP A 1 89 ? 4.788 -7.478 4.551 1.00 97.94 89 ASP A N 1
ATOM 693 C CA . ASP A 1 89 ? 5.004 -7.898 5.942 1.00 97.94 89 ASP A CA 1
ATOM 694 C C . ASP A 1 89 ? 4.948 -6.715 6.919 1.00 97.94 89 ASP A C 1
ATOM 696 O O . ASP A 1 89 ? 4.335 -6.789 7.990 1.00 97.94 89 ASP A O 1
ATOM 700 N N . ILE A 1 90 ? 5.558 -5.586 6.541 1.00 96.69 90 ILE A N 1
ATOM 701 C CA . ILE A 1 90 ? 5.504 -4.344 7.320 1.00 96.69 90 ILE A CA 1
ATOM 702 C C . ILE A 1 90 ? 4.055 -3.880 7.509 1.00 96.69 90 ILE A C 1
ATOM 704 O O . ILE A 1 90 ? 3.669 -3.490 8.615 1.00 96.69 90 ILE A O 1
ATOM 708 N N . LEU A 1 91 ? 3.264 -3.887 6.435 1.00 96.75 91 LEU A N 1
ATOM 709 C CA . LEU A 1 91 ? 1.884 -3.409 6.465 1.00 96.75 91 LEU A CA 1
ATOM 710 C C . LEU A 1 91 ? 0.943 -4.401 7.153 1.00 96.75 91 LEU A C 1
ATOM 712 O O . LEU A 1 91 ? 0.022 -3.970 7.849 1.00 96.75 91 LEU A O 1
ATOM 716 N N . ASP A 1 92 ? 1.182 -5.703 7.018 1.00 97.88 92 ASP A N 1
ATOM 717 C CA . ASP A 1 92 ? 0.455 -6.737 7.754 1.00 97.88 92 ASP A CA 1
ATOM 718 C C . ASP A 1 92 ? 0.602 -6.527 9.258 1.00 97.88 92 ASP A C 1
ATOM 720 O O . ASP A 1 92 ? -0.404 -6.392 9.953 1.00 97.88 92 ASP A O 1
ATOM 724 N N . ARG A 1 93 ? 1.832 -6.373 9.750 1.00 97.31 93 ARG A N 1
ATOM 725 C CA . ARG A 1 93 ? 2.057 -6.132 11.176 1.00 97.31 93 ARG A CA 1
ATOM 726 C C . ARG A 1 93 ? 1.420 -4.822 11.643 1.00 97.31 93 ARG A C 1
ATOM 728 O O . ARG A 1 93 ? 0.646 -4.801 12.590 1.00 97.31 93 ARG A O 1
ATOM 735 N N . GLU A 1 94 ? 1.718 -3.711 10.974 1.00 94.62 94 GLU A N 1
ATOM 736 C CA . GLU A 1 94 ? 1.411 -2.390 11.541 1.00 94.62 94 GLU A CA 1
ATOM 737 C C . GLU A 1 94 ? 0.010 -1.876 11.236 1.00 94.62 94 GLU A C 1
ATOM 739 O O . GLU A 1 94 ? -0.563 -1.118 12.025 1.00 94.62 94 GLU A O 1
ATOM 744 N N . LEU A 1 95 ? -0.529 -2.223 10.067 1.00 94.94 95 LEU A N 1
ATOM 745 C CA . LEU A 1 95 ? -1.859 -1.784 9.672 1.00 94.94 95 LEU A CA 1
ATOM 746 C C . LEU A 1 95 ? -2.889 -2.843 10.020 1.00 94.94 95 LEU A C 1
ATOM 748 O O . LEU A 1 95 ? -3.861 -2.517 10.699 1.00 94.94 95 LEU A O 1
ATOM 752 N N . ARG A 1 96 ? -2.703 -4.090 9.579 1.00 95.31 96 ARG A N 1
ATOM 753 C CA . ARG A 1 96 ? -3.699 -5.139 9.824 1.00 95.31 96 ARG A CA 1
ATOM 754 C C . ARG A 1 96 ? -3.702 -5.561 11.292 1.00 95.31 96 ARG A C 1
ATOM 756 O O . ARG A 1 96 ? -4.746 -5.454 11.930 1.00 95.31 96 ARG A O 1
ATOM 763 N N . ASP A 1 97 ? -2.558 -5.980 11.823 1.00 93.81 97 ASP A N 1
ATOM 764 C CA . ASP A 1 97 ? -2.499 -6.631 13.135 1.00 93.81 97 ASP A CA 1
ATOM 765 C C . ASP A 1 97 ? -2.543 -5.605 14.284 1.00 93.81 97 ASP A C 1
ATOM 767 O O . ASP A 1 97 ? -3.396 -5.704 15.166 1.00 93.81 97 ASP A O 1
ATOM 771 N N . ASP A 1 98 ? -1.714 -4.556 14.234 1.00 92.38 98 ASP A N 1
ATOM 772 C CA . ASP A 1 98 ? -1.624 -3.560 15.315 1.00 92.38 98 ASP A CA 1
ATOM 773 C C . ASP A 1 98 ? -2.735 -2.499 15.269 1.00 92.38 98 ASP A C 1
ATOM 775 O O . ASP A 1 98 ? -3.142 -1.956 16.301 1.00 92.38 98 ASP A O 1
ATOM 779 N N . ALA A 1 99 ? -3.211 -2.144 14.071 1.00 89.19 99 ALA A N 1
ATOM 780 C CA . ALA A 1 99 ? -4.159 -1.043 13.883 1.00 89.19 99 ALA A CA 1
ATOM 781 C C . ALA A 1 99 ? -5.559 -1.481 13.433 1.00 89.19 99 ALA A C 1
ATOM 783 O O . ALA A 1 99 ? -6.443 -0.626 13.321 1.00 89.19 99 ALA A O 1
ATOM 784 N N . GLY A 1 100 ? -5.776 -2.775 13.181 1.00 92.88 100 GLY A N 1
ATOM 785 C CA . GLY A 1 100 ? -7.074 -3.323 12.786 1.00 92.88 100 GLY A CA 1
ATOM 786 C C . GLY A 1 100 ? -7.559 -2.861 11.410 1.00 92.88 100 GLY A C 1
ATOM 787 O O . GLY A 1 100 ? -8.766 -2.780 11.174 1.00 92.88 100 GLY A O 1
ATOM 788 N N . TRP A 1 101 ? -6.650 -2.495 10.505 1.00 96.06 101 TRP A N 1
ATOM 789 C CA . TRP A 1 101 ? -6.999 -2.141 9.130 1.00 96.06 101 TRP A CA 1
ATOM 790 C C . TRP A 1 101 ? -7.416 -3.386 8.357 1.00 96.06 101 TRP A C 1
ATOM 792 O O . TRP A 1 101 ? -6.930 -4.492 8.584 1.00 96.06 101 TRP A O 1
ATOM 802 N N . THR A 1 102 ? -8.300 -3.199 7.383 1.00 97.31 102 THR A N 1
ATOM 803 C CA . THR A 1 102 ? -8.721 -4.296 6.515 1.00 97.31 102 THR A CA 1
ATOM 804 C C . THR A 1 102 ? -7.738 -4.456 5.365 1.00 97.31 102 THR A C 1
ATOM 806 O O . THR A 1 102 ? -7.488 -3.493 4.639 1.00 97.31 102 THR A O 1
ATOM 809 N N . LYS A 1 103 ? -7.220 -5.675 5.181 1.00 97.94 103 LYS A N 1
ATOM 810 C CA . LYS A 1 103 ? -6.467 -6.093 3.994 1.00 97.94 103 LYS A CA 1
ATOM 811 C C . LYS A 1 103 ? -7.417 -6.736 2.988 1.00 97.94 103 LYS A C 1
ATOM 813 O O . LYS A 1 103 ? -8.189 -7.619 3.348 1.00 97.94 103 LYS A O 1
ATOM 818 N N . ALA A 1 104 ? -7.341 -6.317 1.732 1.00 97.06 104 ALA A N 1
ATOM 819 C CA . ALA A 1 104 ? -8.112 -6.889 0.634 1.00 97.06 104 ALA A CA 1
ATOM 820 C C . ALA A 1 104 ? -7.273 -6.933 -0.652 1.00 97.06 104 ALA A C 1
ATOM 822 O O . ALA A 1 104 ? -6.388 -6.090 -0.821 1.00 97.06 104 ALA A O 1
ATOM 823 N N . PRO A 1 105 ? -7.545 -7.869 -1.576 1.00 97.06 105 PRO A N 1
ATOM 824 C CA . PRO A 1 105 ? -6.954 -7.818 -2.908 1.00 97.06 105 PRO A CA 1
ATOM 825 C C . PRO A 1 105 ? -7.373 -6.534 -3.637 1.00 97.06 105 PRO A C 1
ATOM 827 O O . PRO A 1 105 ? -8.457 -5.985 -3.407 1.00 97.06 105 PRO A O 1
ATOM 830 N N . LEU A 1 106 ? -6.513 -6.040 -4.527 1.00 92.50 106 LEU A N 1
ATOM 831 C CA . LEU A 1 106 ? -6.878 -4.931 -5.402 1.00 92.50 106 LEU A CA 1
ATOM 832 C C . LEU A 1 106 ? -7.969 -5.356 -6.391 1.00 92.50 106 LEU A C 1
ATOM 834 O O . LEU A 1 106 ? -7.937 -6.443 -6.953 1.00 92.50 106 LEU A O 1
ATOM 838 N N . GLY A 1 107 ? -8.926 -4.460 -6.648 1.00 84.88 107 GLY A N 1
ATOM 839 C CA . GLY A 1 107 ? -9.964 -4.700 -7.658 1.00 84.88 107 GLY A CA 1
ATOM 840 C C . GLY A 1 107 ? -9.461 -4.594 -9.104 1.00 84.88 107 GLY A C 1
ATOM 841 O O . GLY A 1 107 ? -10.174 -4.980 -10.025 1.00 84.88 107 GLY A O 1
ATOM 842 N N . LYS A 1 108 ? -8.266 -4.028 -9.316 1.00 80.00 108 LYS A N 1
ATOM 843 C CA . LYS A 1 108 ? -7.591 -3.931 -10.616 1.00 80.00 108 LYS A CA 1
ATOM 844 C C . LYS A 1 108 ? -6.082 -4.071 -10.431 1.00 80.00 108 LYS A C 1
ATOM 846 O O . LYS A 1 108 ? -5.519 -3.404 -9.559 1.00 80.00 108 LYS A O 1
ATOM 851 N N . GLY A 1 109 ? -5.464 -4.858 -11.310 1.00 81.38 109 GLY A N 1
ATOM 852 C CA . GLY A 1 109 ? -4.046 -5.204 -11.238 1.00 81.38 109 GLY A CA 1
ATOM 853 C C . GLY A 1 109 ? -3.738 -6.178 -10.104 1.00 81.38 109 GLY A C 1
ATOM 854 O O . GLY A 1 109 ? -4.624 -6.556 -9.337 1.00 81.38 109 GLY A O 1
ATOM 855 N N . ASP A 1 110 ? -2.467 -6.545 -9.993 1.00 88.69 110 ASP A N 1
ATOM 856 C CA . ASP A 1 110 ? -2.001 -7.491 -8.986 1.00 88.69 110 ASP A CA 1
ATOM 857 C C . ASP A 1 110 ? -1.524 -6.764 -7.731 1.00 88.69 110 ASP A C 1
ATOM 859 O O . ASP A 1 110 ? -0.709 -5.840 -7.795 1.00 88.69 110 ASP A O 1
ATOM 863 N N . GLY A 1 111 ? -2.029 -7.191 -6.574 1.00 94.69 111 GLY A N 1
ATOM 864 C CA . GLY A 1 111 ? -1.552 -6.740 -5.274 1.00 94.69 111 GLY A CA 1
ATOM 865 C C . GLY A 1 111 ? -2.645 -6.611 -4.220 1.00 94.69 111 GLY A C 1
ATOM 866 O O . GLY A 1 111 ? -3.736 -7.175 -4.344 1.00 94.69 111 GLY A O 1
ATOM 867 N N . VAL A 1 112 ? -2.344 -5.863 -3.162 1.00 97.50 112 VAL A N 1
ATOM 868 C CA . VAL A 1 112 ? -3.173 -5.771 -1.953 1.00 97.50 112 VAL A CA 1
ATOM 869 C C . VAL A 1 112 ? -3.385 -4.327 -1.511 1.00 97.50 112 VAL A C 1
ATOM 871 O O . VAL A 1 112 ? -2.590 -3.430 -1.787 1.00 97.50 112 VAL A O 1
ATOM 874 N N . ARG A 1 113 ? -4.475 -4.086 -0.788 1.00 97.25 113 ARG A N 1
ATOM 875 C CA . ARG A 1 113 ? -4.815 -2.799 -0.187 1.00 97.25 113 ARG A CA 1
ATOM 876 C C . ARG A 1 113 ? -5.155 -2.961 1.281 1.00 97.25 113 ARG A C 1
ATOM 878 O O . ARG A 1 113 ? -5.977 -3.796 1.637 1.00 97.25 113 ARG A O 1
ATOM 885 N N . TYR A 1 114 ? -4.606 -2.060 2.082 1.00 97.44 114 TYR A N 1
ATOM 886 C CA . TYR A 1 114 ? -4.928 -1.833 3.481 1.00 97.44 114 TYR A CA 1
ATOM 887 C C . TYR A 1 114 ? -5.766 -0.563 3.583 1.00 97.44 114 TYR A C 1
ATOM 889 O O . TYR A 1 114 ? -5.388 0.468 3.019 1.00 97.44 114 TYR A O 1
ATOM 897 N N . TYR A 1 115 ? -6.894 -0.605 4.285 1.00 95.62 115 TYR A N 1
ATOM 898 C CA . TYR A 1 115 ? -7.740 0.573 4.486 1.00 95.62 115 TYR A CA 1
ATOM 899 C C . TYR A 1 115 ? -8.414 0.591 5.859 1.00 95.62 115 TYR A C 1
ATOM 901 O O . TYR A 1 115 ? -8.713 -0.452 6.440 1.00 95.62 115 TYR A O 1
ATOM 909 N N . ASP A 1 116 ? -8.677 1.801 6.358 1.00 92.62 116 ASP A N 1
ATOM 910 C CA . ASP A 1 116 ? -9.248 2.050 7.691 1.00 92.62 116 ASP A CA 1
ATOM 911 C C . ASP A 1 116 ? -10.762 2.318 7.695 1.00 92.62 116 ASP A C 1
ATOM 913 O O . ASP A 1 116 ? -11.353 2.544 8.752 1.00 92.62 116 ASP A O 1
ATOM 917 N N . GLY A 1 117 ? -11.392 2.368 6.515 1.00 90.75 117 GLY A N 1
ATOM 918 C CA . GLY A 1 117 ? -12.802 2.748 6.352 1.00 90.75 117 GLY A CA 1
ATOM 919 C C . GLY A 1 117 ? -13.104 4.227 6.650 1.00 90.75 117 GLY A C 1
ATOM 920 O O . GLY A 1 117 ? -14.261 4.636 6.627 1.00 90.75 117 GLY A O 1
ATOM 921 N N . LYS A 1 118 ? -12.077 5.044 6.916 1.00 88.81 118 LYS A N 1
ATOM 922 C CA . LYS A 1 118 ? -12.148 6.464 7.310 1.00 88.81 118 LYS A CA 1
ATOM 923 C C . LYS A 1 118 ? -11.440 7.391 6.310 1.00 88.81 118 LYS A C 1
ATOM 925 O O . LYS A 1 118 ? -11.364 8.603 6.525 1.00 88.81 118 LYS A O 1
ATOM 930 N N . GLY A 1 119 ? -10.970 6.836 5.192 1.00 86.12 119 GLY A N 1
ATOM 931 C CA . GLY A 1 119 ? -10.359 7.559 4.074 1.00 86.12 119 GLY A CA 1
ATOM 932 C C . GLY A 1 119 ? -8.839 7.416 3.985 1.00 86.12 119 GLY A C 1
ATOM 933 O O . GLY A 1 119 ? -8.248 7.970 3.059 1.00 86.12 119 GLY A O 1
ATOM 934 N N . GLY A 1 120 ? -8.215 6.681 4.909 1.00 92.06 120 GLY A N 1
ATOM 935 C CA . GLY A 1 120 ? -6.827 6.250 4.806 1.00 92.06 120 GLY A CA 1
ATOM 936 C C . GLY A 1 120 ? -6.724 4.945 4.021 1.00 92.06 120 GLY A C 1
ATOM 937 O O . GLY A 1 120 ? -7.511 4.015 4.220 1.00 92.06 120 GLY A O 1
ATOM 938 N N . SER A 1 121 ? -5.753 4.856 3.111 1.00 94.44 121 SER A N 1
ATOM 939 C CA . SER A 1 121 ? -5.402 3.565 2.517 1.00 94.44 121 SER A CA 1
ATOM 940 C C . SER A 1 121 ? -3.959 3.505 2.044 1.00 94.44 121 SER A C 1
ATOM 942 O O . SER A 1 121 ? -3.453 4.480 1.498 1.00 94.44 121 SER A O 1
ATOM 944 N N . VAL A 1 122 ? -3.340 2.337 2.174 1.00 96.44 122 VAL A N 1
ATOM 945 C CA . VAL A 1 122 ? -2.024 2.022 1.610 1.00 96.44 122 VAL A CA 1
ATOM 946 C C . VAL A 1 122 ? -2.205 0.819 0.692 1.00 96.44 122 VAL A C 1
ATOM 948 O O . VAL A 1 122 ? -2.806 -0.172 1.087 1.00 96.44 122 VAL A O 1
ATOM 951 N N . SER A 1 123 ? -1.785 0.921 -0.565 1.00 96.25 123 SER A N 1
ATOM 952 C CA . SER A 1 123 ? -1.952 -0.140 -1.568 1.00 96.25 123 SER A CA 1
ATOM 953 C C . SER A 1 123 ? -0.604 -0.548 -2.129 1.00 96.25 123 SER A C 1
ATOM 955 O O . SER A 1 123 ? 0.124 0.322 -2.593 1.00 96.25 123 SER A O 1
ATOM 957 N N . LEU A 1 124 ? -0.307 -1.841 -2.125 1.00 96.56 124 LEU A N 1
ATOM 958 C CA . LEU A 1 124 ? 0.830 -2.429 -2.821 1.00 96.56 124 LEU A CA 1
ATOM 959 C C . LEU A 1 124 ? 0.345 -2.971 -4.161 1.00 96.56 124 LEU A C 1
ATOM 961 O O . LEU A 1 124 ? -0.662 -3.675 -4.220 1.00 96.56 124 LEU A O 1
ATOM 965 N N . ASN A 1 125 ? 1.042 -2.630 -5.235 1.00 94.06 125 ASN A N 1
ATOM 966 C CA . ASN A 1 125 ? 0.747 -3.108 -6.577 1.00 94.06 125 ASN A CA 1
ATOM 967 C C . ASN A 1 125 ? 2.035 -3.675 -7.179 1.00 94.06 125 ASN A C 1
ATOM 969 O O . ASN A 1 125 ? 3.094 -3.077 -7.007 1.00 94.06 125 ASN A O 1
ATOM 973 N N . ARG A 1 126 ? 1.960 -4.824 -7.855 1.00 91.94 126 ARG A N 1
ATOM 974 C CA . ARG A 1 126 ? 3.131 -5.477 -8.473 1.00 91.94 126 ARG A CA 1
ATOM 975 C C . ARG A 1 126 ? 3.597 -4.794 -9.766 1.00 91.94 126 ARG A C 1
ATOM 977 O O . ARG A 1 126 ? 4.606 -5.193 -10.333 1.00 91.94 126 ARG A O 1
ATOM 984 N N . GLY A 1 127 ? 2.904 -3.743 -10.195 1.00 88.62 127 GLY A N 1
ATOM 985 C CA . GLY A 1 127 ? 3.157 -3.046 -11.444 1.00 88.6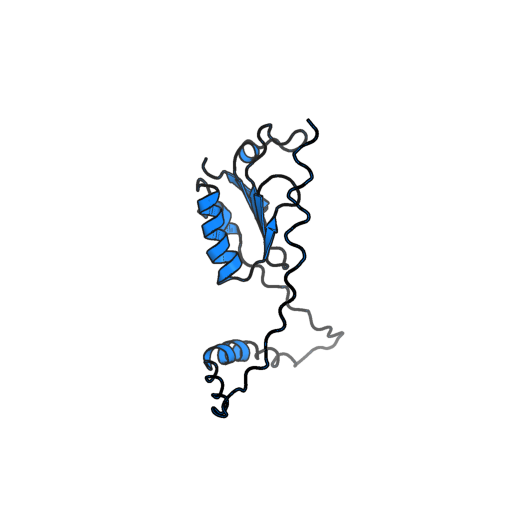2 127 GLY A CA 1
ATOM 986 C C . GLY A 1 127 ? 2.393 -3.661 -12.611 1.00 88.62 127 GLY A C 1
ATOM 987 O O . GLY A 1 127 ? 1.681 -4.657 -12.486 1.00 88.62 127 GLY A O 1
ATOM 988 N N . TYR A 1 128 ? 2.540 -3.027 -13.765 1.00 83.75 128 TYR A N 1
ATOM 989 C CA . TYR A 1 128 ? 1.989 -3.459 -15.039 1.00 83.75 128 TYR A CA 1
ATOM 990 C C . TYR A 1 128 ? 3.168 -3.624 -16.004 1.00 83.75 128 TYR A C 1
ATOM 992 O O . TYR A 1 128 ? 3.839 -2.626 -16.274 1.00 83.75 128 TYR A O 1
ATOM 1000 N N . PRO A 1 129 ? 3.420 -4.826 -16.556 1.00 73.19 129 PRO A N 1
ATOM 1001 C CA . PRO A 1 129 ? 4.587 -5.079 -17.408 1.00 73.19 129 PRO A CA 1
ATOM 1002 C C . PRO A 1 129 ? 4.691 -4.136 -18.616 1.00 73.19 129 PRO A C 1
ATOM 1004 O O . PRO A 1 129 ? 5.781 -3.714 -18.991 1.00 73.19 129 PRO A O 1
ATOM 1007 N N . GLU A 1 130 ? 3.554 -3.743 -19.200 1.00 72.75 130 GLU A N 1
ATOM 1008 C CA . GLU A 1 130 ? 3.505 -2.776 -20.310 1.00 72.75 130 GLU A CA 1
ATOM 1009 C C . GLU A 1 130 ? 3.358 -1.310 -19.855 1.00 72.75 130 GLU A C 1
ATOM 1011 O O . GLU A 1 130 ? 3.247 -0.399 -20.678 1.00 72.75 130 GLU A O 1
ATOM 1016 N N . GLY A 1 131 ? 3.337 -1.059 -18.544 1.00 67.06 131 GLY A N 1
ATOM 1017 C CA . GLY A 1 131 ? 2.879 0.197 -17.959 1.00 67.06 131 GLY A CA 1
ATOM 1018 C C . GLY A 1 131 ? 1.369 0.420 -18.138 1.00 67.06 131 GLY A C 1
ATOM 1019 O O . GLY A 1 131 ? 0.634 -0.418 -18.662 1.00 67.06 131 GLY A O 1
ATOM 1020 N N . LEU A 1 132 ? 0.874 1.574 -17.686 1.00 68.75 132 LEU A N 1
ATOM 1021 C CA . LEU A 1 132 ? -0.520 1.976 -17.901 1.00 68.75 132 LEU A CA 1
ATOM 1022 C C . LEU A 1 132 ? -0.674 2.619 -19.290 1.00 68.75 132 LEU A C 1
ATOM 1024 O O . LEU A 1 132 ? -0.295 3.772 -19.485 1.00 68.75 132 LEU A O 1
ATOM 1028 N N . LYS A 1 133 ? -1.271 1.905 -20.255 1.00 57.97 133 LYS A N 1
ATOM 1029 C CA . LYS A 1 133 ? -1.700 2.498 -21.536 1.00 57.97 133 LYS A CA 1
ATOM 1030 C C . LYS A 1 133 ? -2.870 3.468 -21.300 1.00 57.97 133 LYS A C 1
ATOM 1032 O O . LYS A 1 133 ? -3.916 3.064 -20.801 1.00 57.97 133 LYS A O 1
ATOM 1037 N N . GLY A 1 134 ? -2.703 4.742 -21.672 1.00 55.31 134 GLY A N 1
ATOM 1038 C CA . GLY A 1 134 ? -3.778 5.753 -21.684 1.00 55.31 134 GLY A CA 1
ATOM 1039 C C . GLY A 1 134 ? -4.000 6.548 -20.387 1.00 55.31 134 GLY A C 1
ATOM 1040 O O . GLY A 1 134 ? -4.925 7.350 -20.317 1.00 55.31 134 GLY A O 1
ATOM 1041 N N . GLY A 1 135 ? -3.156 6.369 -19.371 1.00 55.78 135 GLY A N 1
ATOM 1042 C CA . GLY A 1 135 ? -3.060 7.254 -18.203 1.00 55.78 135 GLY A CA 1
ATOM 1043 C C . GLY A 1 135 ? -1.619 7.725 -18.028 1.00 55.78 135 GLY A C 1
ATOM 1044 O O . GLY A 1 135 ? -0.741 7.181 -18.689 1.00 55.78 135 GLY A O 1
ATOM 1045 N N . GLY A 1 136 ? -1.373 8.724 -17.168 1.00 49.94 136 GLY A N 1
ATOM 1046 C CA . GLY A 1 136 ? -0.027 9.248 -16.887 1.00 49.94 136 GLY A CA 1
ATOM 1047 C C . GLY A 1 136 ? 0.972 8.108 -16.675 1.00 49.94 136 GLY A C 1
ATOM 1048 O O . GLY A 1 136 ? 0.940 7.442 -15.640 1.00 49.94 136 GLY A O 1
ATOM 1049 N N . GLY A 1 137 ? 1.777 7.848 -17.709 1.00 52.66 137 GLY A N 1
ATOM 1050 C CA . GLY A 1 137 ? 2.657 6.691 -17.859 1.00 52.66 137 GLY A CA 1
ATOM 1051 C C . GLY A 1 137 ? 3.896 6.814 -16.989 1.00 52.66 137 GLY A C 1
ATOM 1052 O O . GLY A 1 137 ? 5.015 6.806 -17.491 1.00 52.66 137 GLY A O 1
ATOM 1053 N N . ASP A 1 138 ? 3.685 6.983 -15.688 1.00 61.94 138 ASP A N 1
ATOM 1054 C CA . ASP A 1 138 ? 4.756 7.121 -14.718 1.00 61.94 138 ASP A CA 1
ATOM 1055 C C . ASP A 1 138 ? 5.604 5.849 -14.715 1.00 61.94 138 ASP A C 1
ATOM 1057 O O . ASP A 1 138 ? 5.063 4.742 -14.608 1.00 61.94 138 ASP A O 1
ATOM 1061 N N . ALA A 1 139 ? 6.930 6.011 -14.779 1.00 71.44 139 ALA A N 1
ATOM 1062 C CA . ALA A 1 139 ? 7.902 4.917 -14.691 1.00 71.44 139 ALA A CA 1
ATOM 1063 C C . ALA A 1 139 ? 7.656 4.017 -13.465 1.00 71.44 139 ALA A C 1
ATOM 1065 O O . ALA A 1 139 ? 7.905 2.816 -13.519 1.00 71.44 139 ALA A O 1
ATOM 1066 N N . VAL A 1 140 ? 7.072 4.587 -12.406 1.00 81.75 140 VAL A N 1
ATOM 1067 C CA . VAL A 1 140 ? 6.646 3.897 -11.182 1.00 81.75 140 VAL A CA 1
ATOM 1068 C C . VAL A 1 140 ? 5.715 2.707 -11.431 1.00 81.75 140 VAL A C 1
ATOM 1070 O O . VAL A 1 140 ? 5.767 1.747 -10.678 1.00 81.75 140 VAL A O 1
ATOM 1073 N N . HIS A 1 141 ? 4.869 2.740 -12.465 1.00 84.81 141 HIS A N 1
ATOM 1074 C CA . HIS A 1 141 ? 3.879 1.681 -12.695 1.00 84.81 141 HIS A CA 1
ATOM 1075 C C . HIS A 1 141 ? 4.441 0.476 -13.454 1.00 84.81 141 HIS A C 1
ATOM 1077 O O . HIS A 1 141 ? 3.716 -0.501 -13.616 1.00 84.81 141 HIS A O 1
ATOM 1083 N N . LYS A 1 142 ? 5.682 0.543 -13.955 1.00 84.88 142 LYS A N 1
ATOM 1084 C CA . LYS A 1 142 ? 6.314 -0.575 -14.675 1.00 84.88 142 LYS A CA 1
ATOM 1085 C C . LYS A 1 142 ? 6.767 -1.695 -13.744 1.00 84.88 142 LYS A C 1
ATOM 1087 O O . LYS A 1 142 ? 6.832 -2.840 -14.171 1.00 84.88 142 LYS A O 1
ATOM 1092 N N . GLY A 1 143 ? 7.062 -1.356 -12.494 1.00 88.38 143 GLY A N 1
ATOM 1093 C CA . GLY A 1 143 ? 7.469 -2.299 -11.464 1.00 88.38 143 GLY A CA 1
ATOM 1094 C C . GLY A 1 143 ? 6.592 -2.194 -10.220 1.00 88.38 143 GLY A C 1
ATOM 1095 O O . GLY A 1 143 ? 5.622 -1.427 -10.204 1.00 88.38 143 GLY A O 1
ATOM 1096 N N . PRO A 1 144 ? 6.928 -2.957 -9.173 1.00 93.81 144 PRO A N 1
ATOM 1097 C CA . PRO A 1 144 ? 6.221 -2.908 -7.910 1.00 93.81 144 PRO A CA 1
ATOM 1098 C C . PRO A 1 144 ? 6.237 -1.501 -7.299 1.00 93.81 144 PRO A C 1
ATOM 1100 O O . PRO A 1 144 ? 7.254 -0.808 -7.302 1.00 93.81 144 PRO A O 1
ATOM 1103 N N . TYR A 1 145 ? 5.106 -1.058 -6.755 1.00 93.88 145 TYR A N 1
ATOM 1104 C CA . TYR A 1 145 ? 4.982 0.264 -6.144 1.00 93.88 145 TYR A CA 1
ATOM 1105 C C . TYR A 1 145 ? 3.973 0.272 -4.997 1.00 93.88 145 TYR A C 1
ATOM 1107 O O . TYR A 1 145 ? 3.054 -0.550 -4.929 1.00 93.88 145 TYR A O 1
ATOM 1115 N N . VAL A 1 146 ? 4.114 1.255 -4.106 1.00 95.12 146 VAL A N 1
ATOM 1116 C CA . VAL A 1 146 ? 3.115 1.562 -3.078 1.00 95.12 146 VAL A CA 1
ATOM 1117 C C . VAL A 1 146 ? 2.392 2.858 -3.415 1.00 95.12 146 VAL A C 1
ATOM 1119 O O . VAL A 1 146 ? 2.992 3.829 -3.874 1.00 95.12 146 VAL A O 1
ATOM 1122 N N . LYS A 1 147 ? 1.083 2.882 -3.171 1.00 94.31 147 LYS A N 1
ATOM 1123 C CA . LYS A 1 147 ? 0.225 4.062 -3.253 1.00 94.31 147 LYS A CA 1
ATOM 1124 C C . LYS A 1 147 ? -0.344 4.379 -1.878 1.00 94.31 147 LYS A C 1
ATOM 1126 O O . LYS A 1 147 ? -1.015 3.540 -1.278 1.00 94.31 147 LYS A O 1
ATOM 1131 N N . VAL A 1 148 ? -0.153 5.611 -1.428 1.00 93.62 148 VAL A N 1
ATOM 1132 C CA . VAL A 1 148 ? -0.609 6.097 -0.125 1.00 93.62 148 VAL A CA 1
ATOM 1133 C C . VAL A 1 148 ? -1.742 7.106 -0.311 1.00 93.62 148 VAL A C 1
ATOM 1135 O O . VAL A 1 148 ? -1.675 8.011 -1.137 1.00 93.62 148 VAL A O 1
ATOM 1138 N N . GLN A 1 149 ? -2.821 6.950 0.451 1.00 91.75 149 GLN A N 1
ATOM 1139 C CA . GLN A 1 149 ? -3.945 7.883 0.522 1.00 91.75 149 GLN A CA 1
ATOM 1140 C C . GLN A 1 149 ? -4.184 8.294 1.975 1.00 91.75 149 GLN A C 1
ATOM 1142 O O . GLN A 1 149 ? -4.167 7.420 2.841 1.00 91.75 149 GLN A O 1
ATOM 1147 N N . PRO A 1 150 ? -4.482 9.580 2.236 1.00 87.06 150 PRO A N 1
ATOM 1148 C CA . PRO A 1 150 ? -5.017 10.549 1.271 1.00 87.06 150 PRO A CA 1
ATOM 1149 C C . PRO A 1 150 ? -3.985 11.374 0.492 1.00 87.06 150 PRO A C 1
ATOM 1151 O O . PRO A 1 150 ? -4.396 12.089 -0.416 1.00 87.06 150 PRO A O 1
ATOM 1154 N N . SER A 1 151 ? -2.688 11.289 0.806 1.00 84.62 151 SER A N 1
ATOM 1155 C CA . SER A 1 151 ? -1.662 12.133 0.170 1.00 84.62 151 SER A CA 1
ATOM 1156 C C . SER A 1 151 ? -1.566 11.955 -1.350 1.00 84.62 151 SER A C 1
ATOM 1158 O O . SER A 1 151 ? -1.270 12.906 -2.062 1.00 84.62 151 SER A O 1
ATOM 1160 N N . GLY A 1 152 ? -1.877 10.760 -1.859 1.00 86.19 152 GLY A N 1
ATOM 1161 C CA . GLY A 1 152 ? -1.799 10.445 -3.284 1.00 86.19 152 GLY A CA 1
ATOM 1162 C C . GLY A 1 152 ? -0.397 10.044 -3.741 1.00 86.19 152 GLY A C 1
ATOM 1163 O O . GLY A 1 152 ? -0.213 9.796 -4.937 1.00 86.19 152 GLY A O 1
ATOM 1164 N N . ASP A 1 153 ? 0.551 9.943 -2.806 1.00 89.44 153 ASP A N 1
ATOM 1165 C CA . ASP A 1 153 ? 1.931 9.566 -3.084 1.00 89.44 153 ASP A CA 1
ATOM 1166 C C . ASP A 1 153 ? 1.987 8.175 -3.711 1.00 89.44 153 ASP A C 1
ATOM 1168 O O . ASP A 1 153 ? 1.269 7.250 -3.311 1.00 89.44 153 ASP A O 1
ATOM 1172 N N . ARG A 1 154 ? 2.863 8.035 -4.704 1.00 91.44 154 ARG A N 1
ATOM 1173 C CA . ARG A 1 154 ? 3.225 6.758 -5.310 1.00 91.44 154 ARG A CA 1
ATOM 1174 C C . ARG A 1 154 ? 4.734 6.665 -5.310 1.00 91.44 154 ARG A C 1
ATOM 1176 O O . ARG A 1 154 ? 5.387 7.558 -5.844 1.00 91.44 154 ARG A O 1
ATOM 1183 N N . VAL A 1 155 ? 5.278 5.614 -4.716 1.00 92.06 155 VAL A N 1
ATOM 1184 C CA . VAL A 1 155 ? 6.726 5.403 -4.711 1.00 92.06 155 VAL A CA 1
ATOM 1185 C C . VAL A 1 155 ? 7.054 3.998 -5.198 1.00 92.06 155 VAL A C 1
ATOM 1187 O O . VAL A 1 155 ? 6.294 3.067 -4.909 1.00 92.06 155 VAL A O 1
ATOM 1190 N N . PRO A 1 156 ? 8.165 3.836 -5.931 1.00 93.50 156 PRO A N 1
ATOM 1191 C CA . PRO A 1 156 ? 8.597 2.527 -6.379 1.00 93.50 156 PRO A CA 1
ATOM 1192 C C . PRO A 1 156 ? 9.083 1.700 -5.186 1.00 93.50 156 PRO A C 1
ATOM 1194 O O . PRO A 1 156 ? 9.695 2.214 -4.240 1.00 93.50 156 PRO A O 1
ATOM 1197 N N . LEU A 1 157 ? 8.797 0.410 -5.254 1.00 94.06 157 LEU A N 1
ATOM 1198 C CA . LEU A 1 157 ? 9.393 -0.619 -4.417 1.00 94.06 157 LEU A CA 1
ATOM 1199 C C . LEU A 1 157 ? 10.632 -1.177 -5.136 1.00 94.06 157 LEU A C 1
ATOM 1201 O O . LEU A 1 157 ? 10.875 -0.877 -6.306 1.00 94.06 157 LEU A O 1
ATOM 1205 N N . GLY A 1 158 ? 11.448 -1.927 -4.407 1.00 89.50 158 GLY A N 1
ATOM 1206 C CA . GLY A 1 158 ? 12.554 -2.688 -4.977 1.00 89.50 158 GLY A CA 1
ATOM 1207 C C . GLY A 1 158 ? 12.044 -3.916 -5.729 1.00 89.50 158 GLY A C 1
ATOM 1208 O O . GLY A 1 158 ? 10.969 -4.434 -5.409 1.00 89.50 158 GLY A O 1
ATOM 1209 N N . GLU A 1 159 ? 12.826 -4.353 -6.716 1.00 77.56 159 GLU A N 1
ATOM 1210 C CA . GLU A 1 159 ? 12.644 -5.642 -7.398 1.00 77.56 159 GLU A CA 1
ATOM 1211 C C . GLU A 1 159 ? 13.010 -6.830 -6.495 1.00 77.56 159 GLU A C 1
ATOM 1213 O O . GLU A 1 159 ? 13.920 -6.692 -5.638 1.00 77.56 159 GLU A O 1
#

Sequence (159 aa):
MK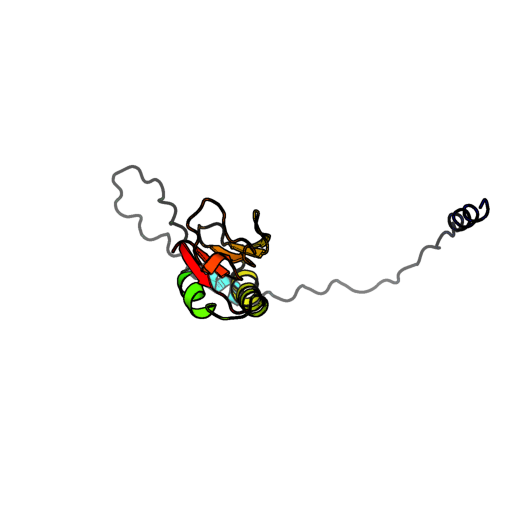FLIKLLEKLLKSSTARPPVKTPPGKPPAQPPAKPQQAQQKADQQGNASQQRDNCNGNCAPKKPKPQKRDTKPYADRLRGKRYEEAEDILDRELRDDAGWTKAPLGKGDGVRYYDGKGGSVSLNRGYPEGLKGGGGDAVHKGPYVKVQPSGDRVPLGE

Radius of gyration: 28.37 Å; chains: 1; bounding box: 43×81×61 Å

Secondary structure (DSSP, 8-state):
---SSTTSTTSS----PPPPPPPPP--PPPPPPPPPTHHHHHHHTT---SS--S---S-----PPPP-----THHHHHHTT-BHHHHHHHHIIIIIITT-PEEEE-SSSSEEEEE-SSS-EEEEE---TT--TTS---GGGGS-EEEEETT--EEEPB-

Foldseek 3Di:
DPPPPPPPPPPPDDDDDDDDDDDDDDDDDDDDPDDDCVVVVVVVVVPPPPPPPPDDPDDDDPPDPQPDDDDQPVLQVVQAAAALVVSVVVCCVVQCPVPVWDWDADPDAGWIKTHDVRWWIKTKHQADCVADPPDDRDPQRNGIWMATPPVRDIHHYHD

pLDDT: mean 71.71, std 21.08, range [38.28, 97.94]